Protein AF-A0A379VXX9-F1 (afdb_monomer_lite)

pLDDT: mean 86.93, std 11.0, range [41.03, 97.62]

Secondary structure (DSSP, 8-state):
---HHHHHHHHHHHHHHHHHHHHHT-HHHHHHHHHHTS--HHHHHHHHHHHTTTS---HHHHHHHTT--HHHHHHHHHHTT--HHHHHHHHHHHHHHHHHHHS---HHHHHHHTT-S-HHHHHHHHHHHHHHS-GGG-

Radius of gyration: 21.0 Å; chains: 1; bounding box: 39×44×58 Å

InterPro domains:
  IPR009057 Homedomain-like superfamily [SSF46689] (91-135)
  IPR018060 AraC-like, DNA binding HTH domain [PF12833] (63-129)
  IPR018060 AraC-like, DNA binding HTH domain [PS01124] (43-138)
  IPR018060 AraC-like, DNA binding HTH domain [SM00342] (56-138)

Sequence (138 aa):
MEAPDEIVSERTRALLFTVLSRFLDHKKFISLLMHMLRSRISDSVYHIIQSDIHKDWNLSAVASCLCLSPSLLKKKLKNENTSYSQIITTCRMRYAVNQLLMDGKNISQVSQLCGYNSTSYFISVFKEFLWYDPPALC

Organism: Salmonella enterica I (NCBI:txid59201)

Foldseek 3Di:
DDDPVVVVVVVVVVVVVVVCVVQVVDPVSVVVVCVVPDDQLLVQLLVVCLVPQQDPDDLCVSCVVVVHHSVVSQVSQVVVVHGSVRSNLVSLLVQLVCCVVPVVDDLVVSCVSNPHPDSVVVVVSNVVCCVVPPPVND

Structure (mmCIF, N/CA/C/O backbone):
data_AF-A0A379VXX9-F1
#
_entry.id   AF-A0A379VXX9-F1
#
loop_
_atom_site.group_PDB
_atom_site.id
_atom_site.type_symbol
_atom_site.label_atom_id
_atom_site.label_alt_id
_atom_site.label_comp_id
_atom_site.label_asym_id
_atom_site.label_entity_id
_atom_site.label_seq_id
_atom_site.pdbx_PDB_ins_code
_atom_site.Cartn_x
_atom_site.Cartn_y
_atom_site.Cartn_z
_atom_site.occupancy
_atom_site.B_iso_or_equiv
_atom_site.auth_seq_id
_atom_site.auth_comp_id
_atom_site.auth_asym_id
_atom_site.auth_atom_id
_atom_site.pdbx_PDB_model_num
ATOM 1 N N . MET A 1 1 ? -9.011 24.166 -39.399 1.00 48.53 1 MET A N 1
ATOM 2 C CA . MET A 1 1 ? -7.941 24.978 -38.790 1.00 48.53 1 MET A CA 1
ATOM 3 C C . MET A 1 1 ? -7.553 24.220 -37.532 1.00 48.53 1 MET A C 1
ATOM 5 O O . MET A 1 1 ? -8.237 24.368 -36.532 1.00 48.53 1 MET A O 1
ATOM 9 N N . GLU A 1 2 ? -6.628 23.260 -37.648 1.00 49.28 2 GLU A N 1
ATOM 10 C CA . GLU A 1 2 ? -6.210 22.407 -36.518 1.00 49.28 2 GLU A CA 1
ATOM 11 C C . GLU A 1 2 ? -5.529 23.270 -35.453 1.00 49.28 2 GLU A C 1
ATOM 13 O O . GLU A 1 2 ? -4.787 24.203 -35.784 1.00 49.28 2 GLU A O 1
ATOM 18 N N . ALA A 1 3 ? -5.842 23.014 -34.184 1.00 58.31 3 ALA A N 1
ATOM 19 C CA . ALA A 1 3 ? -5.345 23.821 -33.081 1.00 58.31 3 ALA A CA 1
ATOM 20 C C . ALA A 1 3 ? -3.821 23.621 -32.925 1.00 58.31 3 ALA A C 1
ATOM 22 O O . ALA A 1 3 ? -3.336 22.500 -33.091 1.00 58.31 3 ALA A O 1
ATOM 23 N N . PRO A 1 4 ? -3.047 24.665 -32.574 1.00 65.69 4 PRO A N 1
ATOM 24 C CA . PRO A 1 4 ? -1.592 24.577 -32.405 1.00 65.69 4 PRO A CA 1
ATOM 25 C C . PRO A 1 4 ? -1.117 23.418 -31.507 1.00 65.69 4 PRO A C 1
ATOM 27 O O . PRO A 1 4 ? -0.043 22.866 -31.744 1.00 65.69 4 PRO A O 1
ATOM 30 N N . ASP A 1 5 ? -1.932 23.010 -30.531 1.00 69.81 5 ASP A N 1
ATOM 31 C CA . ASP A 1 5 ? -1.640 21.916 -29.596 1.00 69.81 5 ASP A CA 1
ATOM 32 C C . ASP A 1 5 ? -1.673 20.515 -30.233 1.00 69.81 5 ASP A C 1
ATOM 34 O O . ASP A 1 5 ? -0.879 19.649 -29.857 1.00 69.81 5 ASP A O 1
ATOM 38 N N . GLU A 1 6 ? -2.519 20.278 -31.241 1.00 76.25 6 GLU A N 1
ATOM 39 C CA . GLU A 1 6 ? -2.587 18.981 -31.938 1.00 76.25 6 GLU A CA 1
ATOM 40 C C . GLU A 1 6 ? -1.311 18.713 -32.738 1.00 76.25 6 GLU A C 1
ATOM 42 O O . GLU A 1 6 ? -0.737 17.622 -32.687 1.00 76.25 6 GLU A O 1
ATOM 47 N N . ILE A 1 7 ? -0.801 19.746 -33.410 1.00 82.50 7 ILE A N 1
ATOM 48 C CA . ILE A 1 7 ? 0.418 19.661 -34.219 1.00 82.50 7 ILE A CA 1
ATOM 49 C C . ILE A 1 7 ? 1.643 19.403 -33.328 1.00 82.50 7 ILE A C 1
ATOM 51 O O . ILE A 1 7 ? 2.546 18.651 -33.706 1.00 82.50 7 ILE A O 1
ATOM 55 N N . VAL A 1 8 ? 1.694 20.007 -32.137 1.00 87.06 8 VAL A N 1
ATOM 56 C CA . VAL A 1 8 ? 2.777 19.784 -31.164 1.00 87.06 8 VAL A CA 1
ATOM 57 C C . VAL A 1 8 ? 2.716 18.369 -30.586 1.00 87.06 8 VAL A C 1
ATOM 59 O O . VAL A 1 8 ? 3.758 17.716 -30.465 1.00 87.06 8 VAL A O 1
ATOM 62 N N . SER A 1 9 ? 1.518 17.864 -30.287 1.00 84.56 9 SER A N 1
ATOM 63 C CA . SER A 1 9 ? 1.311 16.495 -29.806 1.00 84.56 9 SER A CA 1
ATOM 64 C C . SER A 1 9 ? 1.770 15.452 -30.833 1.00 84.56 9 SER A C 1
ATOM 66 O O . SER A 1 9 ? 2.579 14.576 -30.513 1.00 84.56 9 SER A O 1
ATOM 68 N N . GLU A 1 10 ? 1.367 15.598 -32.101 1.00 88.75 10 GLU A N 1
ATOM 69 C CA . GLU A 1 10 ? 1.772 14.687 -33.181 1.00 88.75 10 GLU A CA 1
ATOM 70 C C . GLU A 1 10 ? 3.287 14.703 -33.428 1.00 88.75 10 GLU A C 1
ATOM 72 O O . GLU A 1 10 ? 3.915 13.649 -33.564 1.00 88.75 10 GLU A O 1
ATOM 77 N N . ARG A 1 11 ? 3.919 15.884 -33.395 1.00 89.38 11 ARG A N 1
ATOM 78 C CA . ARG A 1 11 ? 5.384 16.003 -33.506 1.00 89.38 11 ARG A CA 1
ATOM 79 C C . ARG A 1 11 ? 6.099 15.332 -32.340 1.00 89.38 11 ARG A C 1
ATOM 81 O O . ARG A 1 11 ? 7.074 14.614 -32.552 1.00 89.38 11 ARG A O 1
ATOM 88 N N . THR A 1 12 ? 5.607 15.532 -31.122 1.00 89.56 12 THR A N 1
ATOM 89 C CA . THR A 1 12 ? 6.168 14.903 -29.919 1.00 89.56 12 THR A CA 1
ATOM 90 C C . THR A 1 12 ? 6.077 13.384 -30.019 1.00 89.56 12 THR A C 1
ATOM 92 O O . THR A 1 12 ? 7.052 12.681 -29.754 1.00 89.56 12 THR A O 1
ATOM 95 N N . ARG A 1 13 ? 4.941 12.866 -30.493 1.00 89.69 13 ARG A N 1
ATOM 96 C CA . ARG A 1 13 ? 4.719 11.435 -30.705 1.00 89.69 13 ARG A CA 1
ATOM 97 C C . ARG A 1 13 ? 5.659 10.860 -31.767 1.00 89.69 13 ARG A C 1
ATOM 99 O O . ARG A 1 13 ? 6.278 9.825 -31.530 1.00 89.69 13 ARG A O 1
ATOM 106 N N . ALA A 1 14 ? 5.839 11.553 -32.891 1.00 90.44 14 ALA A N 1
ATOM 107 C CA . ALA A 1 14 ? 6.769 11.148 -33.946 1.00 90.44 14 ALA A CA 1
ATOM 108 C C . ALA A 1 14 ? 8.232 11.119 -33.464 1.00 90.44 14 ALA A C 1
ATOM 110 O O . ALA A 1 14 ? 8.972 10.175 -33.762 1.00 90.44 14 ALA A O 1
ATOM 111 N N . LEU A 1 15 ? 8.646 12.115 -32.673 1.00 89.62 15 LEU A N 1
ATOM 112 C CA . LEU A 1 15 ? 9.978 12.154 -32.065 1.00 89.62 15 LEU A CA 1
ATOM 113 C C . LEU A 1 15 ? 10.172 11.010 -31.064 1.00 89.62 15 LEU A C 1
ATOM 115 O O . LEU A 1 15 ? 11.192 10.326 -31.122 1.00 89.62 15 LEU A O 1
ATOM 119 N N . LEU A 1 16 ? 9.182 10.744 -30.205 1.00 87.50 16 LEU A N 1
ATOM 120 C CA . LEU A 1 16 ? 9.206 9.612 -29.275 1.00 87.50 16 LEU A CA 1
ATOM 121 C C . LEU A 1 16 ? 9.334 8.279 -30.013 1.00 87.50 16 LEU A C 1
ATOM 123 O O . LEU A 1 16 ? 10.203 7.484 -29.665 1.00 87.50 16 LEU A O 1
ATOM 127 N N . PHE A 1 17 ? 8.533 8.047 -31.056 1.00 87.56 17 PHE A N 1
ATOM 128 C CA . PHE A 1 17 ? 8.626 6.828 -31.863 1.00 87.56 17 PHE A CA 1
ATOM 129 C C . PHE A 1 17 ? 9.995 6.671 -32.528 1.00 87.56 17 PHE A C 1
ATOM 131 O O . PHE A 1 17 ? 10.555 5.579 -32.495 1.00 87.56 17 PHE A O 1
ATOM 138 N N . THR A 1 18 ? 10.563 7.750 -33.071 1.00 88.31 18 THR A N 1
ATOM 139 C CA . THR A 1 18 ? 11.885 7.735 -33.725 1.00 88.31 18 THR A CA 1
ATOM 140 C C . THR A 1 18 ? 13.014 7.441 -32.735 1.00 88.31 18 THR A C 1
ATOM 142 O O . THR A 1 18 ? 13.956 6.704 -33.031 1.00 88.31 18 THR A O 1
ATOM 145 N N . VAL A 1 19 ? 12.936 8.022 -31.537 1.00 85.19 19 VAL A N 1
ATOM 146 C CA . VAL A 1 19 ? 13.889 7.757 -30.457 1.00 85.19 19 VAL A CA 1
ATOM 147 C C . VAL A 1 19 ? 13.753 6.304 -30.005 1.00 85.19 19 VAL A C 1
ATOM 149 O O . VAL A 1 19 ? 14.738 5.566 -30.003 1.00 85.19 19 VAL A O 1
ATOM 152 N N . LEU A 1 20 ? 12.533 5.859 -29.694 1.00 83.94 20 LEU A N 1
ATOM 153 C CA . LEU A 1 20 ? 12.262 4.491 -29.262 1.00 83.94 20 LEU A CA 1
ATOM 154 C C . LEU A 1 20 ? 12.705 3.467 -30.307 1.00 83.94 20 LEU A C 1
ATOM 156 O O . LEU A 1 20 ? 13.358 2.503 -29.930 1.00 83.94 20 LEU A O 1
ATOM 160 N N . SER A 1 21 ? 12.445 3.679 -31.599 1.00 85.50 21 SER A N 1
ATOM 161 C CA . SER A 1 21 ? 12.842 2.731 -32.646 1.00 85.50 21 SER A CA 1
ATOM 162 C C . SER A 1 21 ? 14.356 2.525 -32.691 1.00 85.50 21 SER A C 1
ATOM 164 O O . SER A 1 21 ? 14.815 1.401 -32.841 1.00 85.50 21 SER A O 1
ATOM 166 N N . ARG A 1 22 ? 15.145 3.586 -32.484 1.00 83.88 22 ARG A N 1
ATOM 167 C CA . ARG A 1 22 ? 16.611 3.499 -32.472 1.00 83.88 22 ARG A CA 1
ATOM 168 C C . ARG A 1 22 ? 17.157 2.815 -31.215 1.00 83.88 22 ARG A C 1
ATOM 170 O O . ARG A 1 22 ? 18.177 2.135 -31.282 1.00 83.88 22 ARG A O 1
ATOM 177 N N . PHE A 1 23 ? 16.515 3.010 -30.064 1.00 82.69 23 PHE A N 1
ATOM 178 C CA . PHE A 1 23 ? 16.967 2.423 -28.799 1.00 82.69 23 PHE A CA 1
ATOM 179 C C . PHE A 1 23 ? 16.449 0.995 -28.576 1.00 82.69 23 PHE A C 1
ATOM 181 O O . PHE A 1 23 ? 17.140 0.194 -27.943 1.00 82.69 23 PHE A O 1
ATOM 188 N N . LEU A 1 24 ? 15.279 0.647 -29.120 1.00 80.44 24 LEU A N 1
ATOM 189 C CA . LEU A 1 24 ? 14.688 -0.689 -29.013 1.00 80.44 24 LEU A CA 1
ATOM 190 C C . LEU A 1 24 ? 15.498 -1.768 -29.745 1.00 80.44 24 LEU A C 1
ATOM 192 O O . LEU A 1 2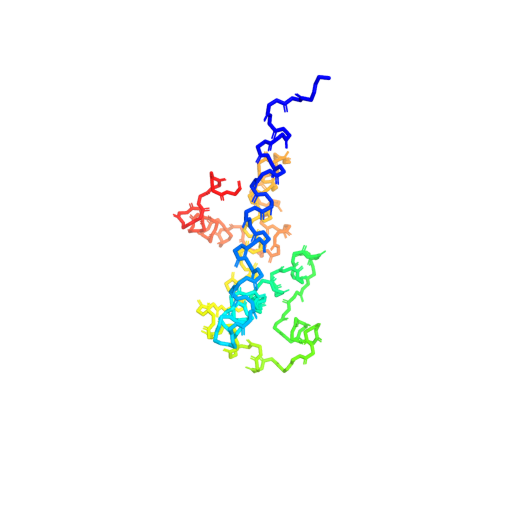4 ? 15.391 -2.926 -29.366 1.00 80.44 24 LEU A O 1
ATOM 196 N N . ASP A 1 25 ? 16.384 -1.417 -30.681 1.00 81.44 25 ASP A N 1
ATOM 197 C CA . ASP A 1 25 ? 17.317 -2.374 -31.304 1.00 81.44 25 ASP A CA 1
ATOM 198 C C . ASP A 1 25 ? 18.450 -2.823 -30.360 1.00 81.44 25 ASP A C 1
ATOM 200 O O . ASP A 1 25 ? 19.162 -3.801 -30.612 1.00 81.44 25 ASP A O 1
ATOM 204 N N . HIS A 1 26 ? 18.637 -2.134 -29.231 1.00 87.00 26 HIS A N 1
ATOM 205 C CA . HIS A 1 26 ? 19.722 -2.421 -28.307 1.00 87.00 26 HIS A CA 1
ATOM 206 C C . HIS A 1 26 ? 19.273 -3.350 -27.170 1.00 87.00 26 HIS A C 1
ATOM 208 O O . HIS A 1 26 ? 18.550 -2.951 -26.257 1.00 87.00 26 HIS A O 1
ATOM 214 N N . LYS A 1 27 ? 19.794 -4.586 -27.134 1.00 84.62 27 LYS A N 1
ATOM 215 C CA . LYS A 1 27 ? 19.432 -5.605 -26.120 1.00 84.62 27 LYS A CA 1
ATOM 216 C C . LYS A 1 27 ? 19.507 -5.110 -24.668 1.00 84.62 27 LYS A C 1
ATOM 218 O O . LYS A 1 27 ? 18.645 -5.455 -23.863 1.00 84.62 27 LYS A O 1
ATOM 223 N N . LYS A 1 28 ? 20.506 -4.285 -24.314 1.00 85.69 28 LYS A N 1
ATOM 224 C CA . LYS A 1 28 ? 20.604 -3.727 -22.947 1.00 85.69 28 LYS A CA 1
ATOM 225 C C . LYS A 1 28 ? 19.503 -2.706 -22.658 1.00 85.69 28 LYS A C 1
ATOM 227 O O . LYS A 1 28 ? 19.044 -2.638 -21.525 1.00 85.69 28 LYS A O 1
ATOM 232 N N . PHE A 1 29 ? 19.079 -1.938 -23.664 1.00 85.81 29 PHE A N 1
ATOM 233 C CA . PHE A 1 29 ? 17.987 -0.981 -23.513 1.00 85.81 29 PHE A CA 1
ATOM 234 C C . PHE A 1 29 ? 16.660 -1.714 -23.342 1.00 85.81 29 PHE A C 1
ATOM 236 O O . PHE A 1 29 ? 15.932 -1.394 -22.414 1.00 85.81 29 PHE A O 1
ATOM 243 N N . ILE A 1 30 ? 16.399 -2.766 -24.129 1.00 84.94 30 ILE A N 1
ATOM 244 C CA . ILE A 1 30 ? 15.232 -3.637 -23.914 1.00 84.94 30 ILE A CA 1
ATOM 245 C C . ILE A 1 30 ? 15.261 -4.226 -22.498 1.00 84.94 30 ILE A C 1
ATOM 247 O O . ILE A 1 30 ? 14.261 -4.174 -21.793 1.00 84.94 30 ILE A O 1
ATOM 251 N N . SER A 1 31 ? 16.401 -4.757 -22.045 1.00 83.69 31 SER A N 1
ATOM 252 C CA . SER A 1 31 ? 16.515 -5.321 -20.693 1.00 83.69 31 SER A CA 1
ATOM 253 C C . SER A 1 31 ? 16.262 -4.283 -19.596 1.00 83.69 31 SER A C 1
ATOM 255 O O . SER A 1 31 ? 15.637 -4.609 -18.588 1.00 83.69 31 SER A O 1
ATOM 257 N N . LEU A 1 32 ? 16.745 -3.051 -19.776 1.00 83.19 32 LEU A N 1
ATOM 258 C CA . LEU A 1 32 ? 16.486 -1.943 -18.861 1.00 83.19 32 LEU A CA 1
ATOM 259 C C . LEU A 1 32 ? 15.005 -1.554 -18.897 1.00 83.19 32 LEU A C 1
ATOM 261 O O . LEU A 1 32 ? 14.376 -1.474 -17.853 1.00 83.19 32 LEU A O 1
ATOM 265 N N . LEU A 1 33 ? 14.424 -1.393 -20.084 1.00 82.81 33 LEU A N 1
ATOM 266 C CA . LEU A 1 33 ? 13.017 -1.056 -20.273 1.00 82.81 33 LEU A CA 1
ATOM 267 C C . LEU A 1 33 ? 12.106 -2.110 -19.633 1.00 82.81 33 LEU A C 1
ATOM 269 O O . LEU A 1 33 ? 11.216 -1.766 -18.870 1.00 82.81 33 LEU A O 1
ATOM 273 N N . MET A 1 34 ? 12.383 -3.396 -19.846 1.00 81.81 34 MET A N 1
ATOM 274 C CA . MET A 1 34 ? 11.656 -4.502 -19.214 1.00 81.81 34 MET A CA 1
ATOM 275 C C . MET A 1 34 ? 11.822 -4.540 -17.692 1.00 81.81 34 MET A C 1
ATOM 277 O O . MET A 1 34 ? 10.950 -5.051 -16.991 1.00 81.81 34 MET A O 1
ATOM 281 N N . HIS A 1 35 ? 12.937 -4.035 -17.163 1.00 80.56 35 HIS A N 1
ATOM 282 C CA . HIS A 1 35 ? 13.122 -3.873 -15.725 1.00 80.56 35 HIS A CA 1
ATOM 283 C C . HIS A 1 35 ? 12.295 -2.701 -15.184 1.00 80.56 35 HIS A C 1
ATOM 285 O O . HIS A 1 35 ? 11.613 -2.861 -14.177 1.00 80.56 35 HIS A O 1
ATOM 291 N N . MET A 1 36 ? 12.305 -1.565 -15.883 1.00 76.62 36 MET A N 1
ATOM 292 C CA . MET A 1 36 ? 11.587 -0.344 -15.505 1.00 76.62 36 MET A CA 1
ATOM 293 C C . MET A 1 36 ? 10.065 -0.480 -15.646 1.00 76.62 36 MET A C 1
ATOM 295 O O . MET A 1 36 ? 9.322 0.061 -14.838 1.00 76.62 36 MET A O 1
ATOM 299 N N . LEU A 1 37 ? 9.598 -1.218 -16.656 1.00 77.50 37 LEU A N 1
ATOM 300 C CA . LEU A 1 37 ? 8.178 -1.485 -16.909 1.00 77.50 37 LEU A CA 1
ATOM 301 C C . LEU A 1 37 ? 7.629 -2.650 -16.079 1.00 77.50 37 LEU A C 1
ATOM 303 O O . LEU A 1 37 ? 6.440 -2.963 -16.158 1.00 77.50 37 LEU A O 1
ATOM 307 N N . ARG A 1 38 ? 8.473 -3.341 -15.305 1.00 79.19 38 ARG A N 1
ATOM 308 C CA . ARG A 1 38 ? 8.011 -4.436 -14.456 1.00 79.19 38 ARG A CA 1
ATOM 309 C C . ARG A 1 38 ? 7.113 -3.860 -13.362 1.00 79.19 38 ARG A C 1
ATOM 311 O O . ARG A 1 38 ? 7.602 -3.168 -12.475 1.00 79.19 38 ARG A O 1
ATOM 318 N N . SER A 1 39 ? 5.823 -4.204 -13.397 1.00 79.69 39 SER A N 1
ATOM 319 C CA . SER A 1 39 ? 4.900 -3.897 -12.299 1.00 79.69 39 SER A CA 1
ATOM 320 C C . SER A 1 39 ? 5.488 -4.401 -10.987 1.00 79.69 39 SER A C 1
ATOM 322 O O . SER A 1 39 ? 5.888 -5.570 -10.887 1.00 79.69 39 SER A O 1
ATOM 324 N N . ARG A 1 40 ? 5.530 -3.531 -9.978 1.00 90.31 40 ARG A N 1
ATOM 325 C CA . ARG A 1 40 ? 5.960 -3.931 -8.642 1.00 90.31 40 ARG A CA 1
ATOM 326 C C . ARG A 1 40 ? 4.885 -4.827 -8.042 1.00 90.31 40 ARG A C 1
ATOM 328 O O . ARG A 1 40 ? 3.691 -4.655 -8.292 1.00 90.31 40 ARG A O 1
ATOM 335 N N . ILE A 1 41 ? 5.306 -5.803 -7.254 1.00 94.00 41 ILE A N 1
ATOM 336 C CA . ILE A 1 41 ? 4.393 -6.715 -6.564 1.00 94.00 41 ILE A CA 1
ATOM 337 C C . ILE A 1 41 ? 3.572 -5.948 -5.536 1.00 94.00 41 ILE A C 1
ATOM 339 O O . ILE A 1 41 ? 2.397 -6.248 -5.353 1.00 94.00 41 ILE A O 1
ATOM 343 N N . SER A 1 42 ? 4.169 -4.944 -4.898 1.00 94.94 42 SER A N 1
ATOM 344 C CA . SER A 1 42 ? 3.483 -4.011 -4.007 1.00 94.94 42 SER A CA 1
ATOM 345 C C . SER A 1 42 ? 2.291 -3.325 -4.669 1.00 94.94 42 SER A C 1
ATOM 347 O O . SER A 1 42 ? 1.229 -3.285 -4.051 1.00 94.94 42 SER A O 1
ATOM 349 N N . ASP A 1 43 ? 2.420 -2.883 -5.924 1.00 93.69 43 ASP A N 1
ATOM 350 C CA . ASP A 1 43 ? 1.317 -2.278 -6.680 1.00 93.69 43 ASP A CA 1
ATOM 351 C C . ASP A 1 43 ? 0.194 -3.308 -6.909 1.00 93.69 43 ASP A C 1
ATOM 353 O O . ASP A 1 43 ? -0.977 -3.032 -6.655 1.00 93.69 43 ASP A O 1
ATOM 357 N N . SER A 1 44 ? 0.531 -4.547 -7.291 1.00 94.50 44 SER A N 1
ATOM 358 C CA . SER A 1 44 ? -0.474 -5.613 -7.449 1.00 94.50 44 SER A CA 1
ATOM 359 C C . SER A 1 44 ? -1.182 -5.959 -6.133 1.00 94.50 44 SER A C 1
ATOM 361 O O . SER A 1 44 ? -2.398 -6.134 -6.114 1.00 94.50 44 SER A O 1
ATOM 363 N N . VAL A 1 45 ? -0.442 -6.034 -5.020 1.00 96.50 45 VAL A N 1
ATOM 364 C CA . VAL A 1 45 ? -1.012 -6.252 -3.679 1.00 96.50 45 VAL A CA 1
ATOM 365 C C . VAL A 1 45 ? -1.952 -5.112 -3.300 1.00 96.50 45 VAL A C 1
ATOM 367 O O . VAL A 1 45 ? -3.050 -5.369 -2.808 1.00 96.50 45 VAL A O 1
ATOM 370 N N . TYR A 1 46 ? -1.538 -3.871 -3.551 1.00 95.12 46 TYR A N 1
ATOM 371 C CA . TYR A 1 46 ? -2.343 -2.681 -3.305 1.00 95.12 46 TYR A CA 1
ATOM 372 C C . TYR A 1 46 ? -3.664 -2.737 -4.083 1.00 95.12 46 TYR A C 1
ATOM 374 O O . TYR A 1 46 ? -4.724 -2.599 -3.481 1.00 95.12 46 TYR A O 1
ATOM 382 N N . HIS A 1 47 ? -3.627 -3.042 -5.383 1.00 94.38 47 HIS A N 1
ATOM 383 C CA . HIS A 1 47 ? -4.836 -3.153 -6.204 1.00 94.38 47 HIS A CA 1
ATOM 384 C C . HIS A 1 47 ? -5.780 -4.273 -5.754 1.00 94.38 47 HIS A C 1
ATOM 386 O O . HIS A 1 47 ? -6.994 -4.072 -5.734 1.00 94.38 47 HIS A O 1
ATOM 392 N N . ILE A 1 48 ? -5.247 -5.432 -5.350 1.00 95.25 48 ILE A N 1
ATOM 393 C CA . ILE A 1 48 ? -6.065 -6.531 -4.812 1.00 95.25 48 ILE A CA 1
ATOM 394 C C . ILE A 1 48 ? -6.803 -6.073 -3.554 1.00 95.25 48 ILE A C 1
ATOM 396 O O . ILE A 1 48 ? -8.011 -6.263 -3.448 1.00 95.25 48 ILE A O 1
ATOM 400 N N . ILE A 1 49 ? -6.097 -5.439 -2.620 1.00 94.94 49 ILE A N 1
ATOM 401 C CA . ILE A 1 49 ? -6.694 -4.958 -1.371 1.00 94.94 49 ILE A CA 1
ATOM 402 C C . ILE A 1 49 ? -7.718 -3.852 -1.648 1.00 94.94 49 ILE A C 1
ATOM 404 O O . ILE A 1 49 ? -8.814 -3.879 -1.098 1.00 94.94 49 ILE A O 1
ATOM 408 N N . GLN A 1 50 ? -7.377 -2.893 -2.510 1.00 92.56 50 GLN A N 1
ATOM 409 C CA . GLN A 1 50 ? -8.243 -1.761 -2.833 1.00 92.56 50 GLN A CA 1
ATOM 410 C C . GLN A 1 50 ? -9.537 -2.193 -3.535 1.00 92.56 50 GLN A C 1
ATOM 412 O O . GLN A 1 50 ? -10.554 -1.524 -3.370 1.00 92.56 50 GLN A O 1
ATOM 417 N N . SER A 1 51 ? -9.517 -3.297 -4.292 1.00 92.75 51 SER A N 1
ATOM 418 C CA . SER A 1 51 ? -10.713 -3.811 -4.973 1.00 92.75 51 SER A CA 1
ATOM 419 C C . SER A 1 51 ? -11.864 -4.143 -4.016 1.00 92.75 51 SER A C 1
ATOM 421 O O . SER A 1 51 ? -13.024 -4.025 -4.399 1.00 92.75 51 SER A O 1
ATOM 423 N N . ASP A 1 52 ? -11.545 -4.507 -2.771 1.00 90.62 52 ASP A N 1
ATOM 424 C CA . ASP A 1 52 ? -12.516 -4.738 -1.705 1.00 90.62 52 ASP A CA 1
ATOM 425 C C . ASP A 1 52 ? -11.867 -4.454 -0.345 1.00 90.62 52 ASP A C 1
ATOM 427 O O . ASP A 1 52 ? -11.292 -5.338 0.294 1.00 90.62 52 ASP A O 1
ATOM 431 N N . ILE A 1 53 ? -11.931 -3.197 0.096 1.00 89.50 53 ILE A N 1
ATOM 432 C CA . ILE A 1 53 ? -11.274 -2.752 1.333 1.00 89.50 53 ILE A CA 1
ATOM 433 C C . ILE A 1 53 ? -11.930 -3.315 2.606 1.00 89.50 53 ILE A C 1
ATOM 435 O O . ILE A 1 53 ? -11.302 -3.320 3.666 1.00 89.50 53 ILE A O 1
ATOM 439 N N . HIS A 1 54 ? -13.178 -3.783 2.511 1.00 85.81 54 HIS A N 1
ATOM 440 C CA . HIS A 1 54 ? -13.966 -4.259 3.651 1.00 85.81 54 HIS A CA 1
ATOM 441 C C . HIS A 1 54 ? -13.782 -5.752 3.922 1.00 85.81 54 HIS A C 1
ATOM 443 O O . HIS A 1 54 ? -14.149 -6.232 4.993 1.00 85.81 54 HIS A O 1
ATOM 449 N N . LYS A 1 55 ? -13.190 -6.487 2.980 1.00 88.50 55 LYS A N 1
ATOM 450 C CA . LYS A 1 55 ? -12.821 -7.885 3.174 1.00 88.50 55 LYS A CA 1
ATOM 451 C C . LYS A 1 55 ? -11.681 -8.041 4.184 1.00 88.50 55 LYS A C 1
ATOM 453 O O . LYS A 1 55 ? -10.716 -7.274 4.198 1.00 88.50 55 LYS A O 1
ATOM 458 N N . ASP A 1 56 ? -11.734 -9.126 4.954 1.00 88.94 56 ASP A N 1
ATOM 459 C CA . ASP A 1 56 ? -10.668 -9.548 5.870 1.00 88.94 56 ASP A CA 1
ATOM 460 C C . ASP A 1 56 ? -9.454 -10.114 5.119 1.00 88.94 56 ASP A C 1
ATOM 462 O O . ASP A 1 56 ? -9.178 -11.320 5.085 1.00 88.94 56 ASP A O 1
ATOM 466 N N . TRP A 1 57 ? -8.703 -9.221 4.478 1.00 93.62 57 TRP A N 1
ATOM 467 C CA . TRP A 1 57 ? -7.466 -9.583 3.810 1.00 93.62 57 TRP A CA 1
ATOM 468 C C . TRP A 1 57 ? -6.412 -10.055 4.809 1.00 93.62 57 TRP A C 1
ATOM 470 O O . TRP A 1 57 ? -6.138 -9.439 5.842 1.00 93.62 57 TRP A O 1
ATOM 480 N N . ASN A 1 58 ? -5.733 -11.131 4.431 1.00 94.81 58 ASN A N 1
ATOM 481 C CA . ASN A 1 58 ? -4.515 -11.592 5.074 1.00 94.81 58 ASN A CA 1
ATOM 482 C C . ASN A 1 58 ? -3.464 -11.929 4.008 1.00 94.81 58 ASN A C 1
ATOM 484 O O . ASN A 1 58 ? -3.779 -12.092 2.825 1.00 94.81 58 ASN A O 1
ATOM 488 N N . LEU A 1 59 ? -2.205 -12.062 4.435 1.00 95.75 59 LEU A N 1
ATOM 489 C CA . LEU A 1 59 ? -1.083 -12.341 3.535 1.00 95.75 59 LEU A CA 1
ATOM 490 C C . LEU A 1 59 ? -1.317 -13.597 2.678 1.00 95.75 59 LEU A C 1
ATOM 492 O O . LEU A 1 59 ? -0.917 -13.618 1.518 1.00 95.75 59 LEU A O 1
ATOM 496 N N . SER A 1 60 ? -1.960 -14.630 3.233 1.00 96.75 60 SER A N 1
ATOM 497 C CA . SER A 1 60 ? -2.227 -15.889 2.528 1.00 96.75 60 SER A CA 1
ATOM 498 C C . SER A 1 60 ? -3.271 -15.720 1.423 1.00 96.75 60 SER A C 1
ATOM 500 O O . SER A 1 60 ? -3.073 -16.193 0.303 1.00 96.75 60 SER A O 1
ATOM 502 N N . ALA A 1 61 ? -4.348 -14.985 1.707 1.00 96.44 61 ALA A N 1
ATOM 503 C CA . ALA A 1 61 ? -5.393 -14.678 0.737 1.00 96.44 61 ALA A CA 1
ATOM 504 C C . ALA A 1 61 ? -4.828 -13.891 -0.455 1.00 96.44 61 ALA A C 1
ATOM 506 O O . ALA A 1 61 ? -5.037 -14.275 -1.602 1.00 96.44 61 ALA A O 1
ATOM 507 N N . VAL A 1 62 ? -4.036 -12.848 -0.189 1.00 96.81 62 VAL A N 1
ATOM 508 C CA . VAL A 1 62 ? -3.403 -12.051 -1.251 1.00 96.81 62 VAL A CA 1
ATOM 509 C C . VAL A 1 62 ? -2.369 -12.865 -2.032 1.00 96.81 62 VAL A C 1
ATOM 511 O O . VAL A 1 62 ? -2.317 -12.782 -3.257 1.00 96.81 62 VAL A O 1
ATOM 514 N N . ALA A 1 63 ? -1.561 -13.683 -1.352 1.00 96.88 63 ALA A N 1
ATOM 515 C CA . ALA A 1 63 ? -0.596 -14.555 -2.019 1.00 96.88 63 ALA A CA 1
ATOM 516 C C . ALA A 1 63 ? -1.290 -15.538 -2.973 1.00 96.88 63 ALA A C 1
ATOM 518 O O . ALA A 1 63 ? -0.830 -15.717 -4.099 1.00 96.88 63 ALA A O 1
ATOM 519 N N . SER A 1 64 ? -2.436 -16.086 -2.562 1.00 96.56 64 SER A N 1
ATOM 520 C CA . SER A 1 64 ? -3.253 -16.978 -3.390 1.00 96.56 64 SER A CA 1
ATOM 521 C C . SER A 1 64 ? -3.786 -16.270 -4.639 1.00 96.56 64 SER A C 1
ATOM 523 O O . SER A 1 64 ? -3.681 -16.819 -5.730 1.00 96.56 64 SER A O 1
ATOM 525 N N . CYS A 1 65 ? -4.264 -15.024 -4.515 1.00 94.94 65 CYS A N 1
ATOM 526 C CA . CYS A 1 65 ? -4.690 -14.208 -5.661 1.00 94.94 65 CYS A CA 1
ATOM 527 C C . CYS A 1 65 ? -3.559 -13.935 -6.669 1.00 94.94 65 CYS A C 1
ATOM 529 O O . CYS A 1 65 ? -3.825 -13.741 -7.850 1.00 94.94 65 CYS A O 1
ATOM 531 N N . LEU A 1 66 ? -2.303 -13.928 -6.214 1.00 94.06 66 LEU A N 1
ATOM 532 C CA . LEU A 1 66 ? -1.116 -13.725 -7.051 1.00 94.06 66 LEU A CA 1
ATOM 533 C C . LEU A 1 66 ? -0.464 -15.040 -7.513 1.00 94.06 66 LEU A C 1
ATOM 535 O O . LEU A 1 66 ? 0.598 -14.996 -8.136 1.00 94.06 66 LEU A O 1
ATOM 539 N N . CYS A 1 67 ? -1.049 -16.198 -7.186 1.00 95.56 67 CYS A N 1
ATOM 540 C CA . CYS A 1 67 ? -0.458 -17.521 -7.411 1.00 95.56 67 CYS A CA 1
ATOM 541 C C . CYS A 1 67 ? 0.954 -17.663 -6.798 1.00 95.56 67 CYS A C 1
ATOM 543 O O . CYS A 1 67 ? 1.850 -18.274 -7.381 1.00 95.56 67 CYS A O 1
ATOM 545 N N . LEU A 1 68 ? 1.175 -17.073 -5.618 1.00 95.56 68 LEU A N 1
ATOM 546 C CA . LEU A 1 68 ? 2.435 -17.121 -4.873 1.00 95.56 68 LEU A CA 1
ATOM 547 C C . LEU A 1 68 ? 2.254 -17.839 -3.536 1.00 95.56 68 LEU A C 1
ATOM 549 O O . LEU A 1 68 ? 1.185 -17.820 -2.931 1.00 95.56 68 LEU A O 1
ATOM 553 N N . SER A 1 69 ? 3.345 -18.392 -3.007 1.00 97.62 69 SER A N 1
ATOM 554 C CA . SER A 1 69 ? 3.384 -18.755 -1.592 1.00 97.62 69 SER A CA 1
ATOM 555 C C . SER A 1 69 ? 3.491 -17.494 -0.712 1.00 97.62 69 SER A C 1
ATOM 557 O O . SER A 1 69 ? 4.106 -16.501 -1.126 1.00 97.62 69 SER A O 1
ATOM 559 N N . PRO A 1 70 ? 2.981 -17.516 0.535 1.00 97.31 70 PRO A N 1
ATOM 560 C CA . PRO A 1 70 ? 3.098 -16.377 1.453 1.00 97.31 70 PRO A CA 1
ATOM 561 C C . PRO A 1 70 ? 4.552 -15.965 1.726 1.00 97.31 70 PRO A C 1
ATOM 563 O O . PRO A 1 70 ? 4.865 -14.780 1.848 1.00 97.31 70 PRO A O 1
ATOM 566 N N . SER A 1 71 ? 5.467 -16.939 1.783 1.00 97.56 71 SER A N 1
ATOM 567 C CA . SER A 1 71 ? 6.900 -16.703 1.978 1.00 97.56 71 SER A CA 1
ATOM 568 C C . SER A 1 71 ? 7.535 -15.992 0.783 1.00 97.56 71 SER A C 1
ATOM 570 O O . SER A 1 71 ? 8.316 -15.054 0.971 1.00 97.56 71 SER A O 1
ATOM 572 N N . LEU A 1 72 ? 7.170 -16.382 -0.442 1.00 96.62 72 LEU A N 1
ATOM 573 C CA . LEU A 1 72 ? 7.645 -15.729 -1.656 1.00 96.62 72 LEU A CA 1
ATOM 574 C C . LEU A 1 72 ? 7.093 -14.308 -1.771 1.00 96.62 72 LEU A C 1
ATOM 576 O O . LEU A 1 72 ? 7.861 -13.395 -2.068 1.00 96.62 72 LEU A O 1
ATOM 580 N N . LEU A 1 73 ? 5.807 -14.100 -1.476 1.00 97.31 73 LEU A N 1
ATOM 581 C CA . LEU A 1 73 ? 5.214 -12.763 -1.449 1.00 97.31 73 LEU A CA 1
ATOM 582 C C . LEU A 1 73 ? 5.946 -11.858 -0.448 1.00 97.31 73 LEU A C 1
ATOM 584 O O . LEU A 1 73 ? 6.403 -10.779 -0.816 1.00 97.31 73 LEU A O 1
ATOM 588 N N . LYS A 1 74 ? 6.155 -12.329 0.787 1.00 96.94 74 LYS A N 1
ATOM 589 C CA . LYS A 1 74 ? 6.892 -11.580 1.818 1.00 96.94 74 LYS A CA 1
ATOM 590 C C . LYS A 1 74 ? 8.314 -11.229 1.372 1.00 96.94 74 LYS A C 1
ATOM 592 O O . LYS A 1 74 ? 8.761 -10.107 1.591 1.00 96.94 74 LYS A O 1
ATOM 597 N N . LYS A 1 75 ? 9.017 -12.165 0.722 1.00 97.12 75 LYS A N 1
ATOM 598 C CA . LYS A 1 75 ? 10.357 -11.925 0.166 1.00 97.12 75 LYS A CA 1
ATOM 599 C C . LYS A 1 75 ? 10.334 -10.861 -0.934 1.00 97.12 75 LYS A C 1
ATOM 601 O O . LYS A 1 75 ? 11.175 -9.970 -0.912 1.00 97.12 75 LYS A O 1
ATOM 606 N N . LYS A 1 76 ? 9.383 -10.932 -1.873 1.00 95.25 76 LYS A N 1
ATOM 607 C CA . LYS A 1 76 ? 9.259 -9.944 -2.957 1.00 95.25 76 LYS A CA 1
ATOM 608 C C . LYS A 1 76 ? 8.944 -8.546 -2.417 1.00 95.25 76 LYS A C 1
ATOM 610 O O . LYS A 1 76 ? 9.627 -7.606 -2.795 1.00 95.25 76 LYS A O 1
ATOM 615 N N . LEU A 1 77 ? 8.009 -8.426 -1.472 1.00 96.50 77 LEU A N 1
ATOM 616 C CA . LEU A 1 77 ? 7.692 -7.145 -0.828 1.00 96.50 77 LEU A CA 1
ATOM 617 C C . LEU A 1 77 ? 8.896 -6.566 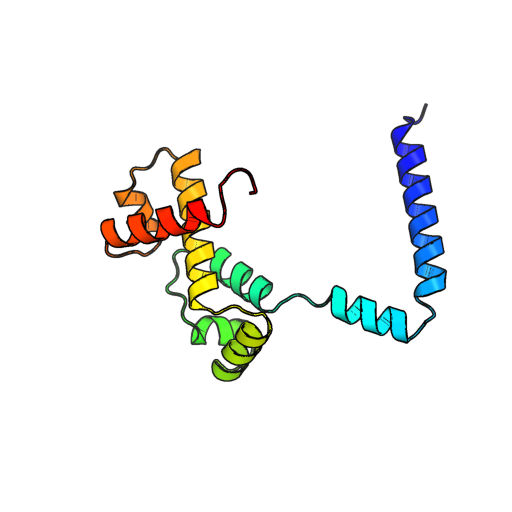-0.077 1.00 96.50 77 LEU A C 1
ATOM 619 O O . LEU A 1 77 ? 9.192 -5.383 -0.211 1.00 96.50 77 LEU A O 1
ATOM 623 N N . LYS A 1 78 ? 9.654 -7.409 0.637 1.00 96.19 78 LYS A N 1
ATOM 624 C CA . LYS A 1 78 ? 10.884 -6.977 1.312 1.00 96.19 78 LYS A CA 1
ATOM 625 C C . LYS A 1 78 ? 11.927 -6.443 0.325 1.00 96.19 78 LYS A C 1
ATOM 627 O O . LYS A 1 78 ? 12.583 -5.455 0.629 1.00 96.19 78 LYS A O 1
ATOM 632 N N . ASN A 1 79 ? 12.073 -7.070 -0.844 1.00 94.69 79 ASN A N 1
ATOM 633 C CA . ASN A 1 79 ? 12.973 -6.584 -1.897 1.00 94.69 79 ASN A CA 1
ATOM 634 C C . ASN A 1 79 ? 12.525 -5.230 -2.473 1.00 94.69 79 ASN A C 1
ATOM 636 O O . ASN A 1 79 ? 13.350 -4.482 -2.982 1.00 94.69 79 ASN A O 1
ATOM 640 N N . GLU A 1 80 ? 11.233 -4.921 -2.381 1.00 94.19 80 GLU A N 1
ATOM 641 C CA . GLU A 1 80 ? 10.650 -3.625 -2.738 1.00 94.19 80 GLU A CA 1
ATOM 642 C C . GLU A 1 80 ? 10.627 -2.642 -1.551 1.00 94.19 80 GLU A C 1
ATOM 644 O O . GLU A 1 80 ? 9.964 -1.612 -1.617 1.00 94.19 80 GLU A O 1
ATOM 649 N N . ASN A 1 81 ? 11.354 -2.940 -0.465 1.00 94.88 81 ASN A N 1
ATOM 650 C CA . ASN A 1 81 ? 11.430 -2.133 0.760 1.00 94.88 81 ASN A CA 1
ATOM 651 C C . ASN A 1 81 ? 10.068 -1.858 1.417 1.00 94.88 81 ASN A C 1
ATOM 653 O O . ASN A 1 81 ? 9.865 -0.821 2.044 1.00 94.88 81 ASN A O 1
ATOM 657 N N . THR A 1 82 ? 9.134 -2.802 1.299 1.00 95.50 82 THR A N 1
ATOM 658 C CA . THR A 1 82 ? 7.806 -2.700 1.904 1.00 95.50 82 THR A CA 1
ATOM 659 C C . THR A 1 82 ? 7.363 -4.025 2.526 1.00 95.50 82 THR A C 1
ATOM 661 O O . THR A 1 82 ? 8.063 -5.043 2.511 1.00 95.50 82 THR A O 1
ATOM 664 N N . SER A 1 83 ? 6.179 -4.024 3.120 1.00 96.75 83 SER A N 1
ATOM 665 C CA . SER A 1 83 ? 5.565 -5.175 3.759 1.00 96.75 83 SER A CA 1
ATOM 666 C C . SER A 1 83 ? 4.061 -5.168 3.539 1.00 96.75 83 SER A C 1
ATOM 668 O O . SER A 1 83 ? 3.446 -4.133 3.292 1.00 96.75 83 SER A O 1
ATOM 670 N N . TYR A 1 84 ? 3.450 -6.343 3.680 1.00 95.94 84 TYR A N 1
ATOM 671 C CA . TYR A 1 84 ? 1.997 -6.479 3.605 1.00 95.94 84 TYR A CA 1
ATOM 672 C C . TYR A 1 84 ? 1.283 -5.538 4.583 1.00 95.94 84 TYR A C 1
ATOM 674 O O . TYR A 1 84 ? 0.353 -4.844 4.187 1.00 95.94 84 TYR A O 1
ATOM 682 N N . SER A 1 85 ? 1.759 -5.472 5.831 1.00 94.38 85 SER A N 1
ATOM 683 C CA . SER A 1 85 ? 1.187 -4.631 6.886 1.00 94.38 85 SER A CA 1
ATOM 684 C C . SER A 1 85 ? 1.242 -3.142 6.540 1.00 94.38 85 SER A C 1
ATOM 686 O O . SER A 1 85 ? 0.288 -2.418 6.814 1.00 94.38 85 SER A O 1
ATOM 688 N N . GLN A 1 86 ? 2.329 -2.689 5.910 1.00 94.31 86 GLN A N 1
ATOM 689 C CA . GLN A 1 86 ? 2.431 -1.315 5.417 1.00 94.31 86 GLN A CA 1
ATOM 690 C C . GLN A 1 86 ? 1.410 -1.067 4.305 1.00 94.31 86 GLN A C 1
ATOM 692 O O . GLN A 1 86 ? 0.641 -0.121 4.404 1.00 94.31 86 GLN A O 1
ATOM 697 N N . ILE A 1 87 ? 1.318 -1.957 3.311 1.00 95.50 87 ILE A N 1
ATOM 698 C CA . ILE A 1 87 ? 0.405 -1.774 2.172 1.00 95.50 87 ILE A CA 1
ATOM 699 C C . ILE A 1 87 ? -1.068 -1.763 2.612 1.00 95.50 87 ILE A C 1
ATOM 701 O O . ILE A 1 87 ? -1.801 -0.855 2.224 1.00 95.50 87 ILE A O 1
ATOM 705 N N . ILE A 1 88 ? -1.514 -2.718 3.441 1.00 94.50 88 ILE A N 1
ATOM 706 C CA . ILE A 1 88 ? -2.903 -2.742 3.946 1.00 94.50 88 ILE A CA 1
ATOM 707 C C . ILE A 1 88 ? -3.214 -1.494 4.780 1.00 94.50 88 ILE A C 1
ATOM 709 O O . ILE A 1 88 ? -4.303 -0.934 4.661 1.00 94.50 88 ILE A O 1
ATOM 713 N N . THR A 1 89 ? -2.251 -1.017 5.577 1.00 92.94 89 THR A N 1
ATOM 714 C CA . THR A 1 89 ? -2.401 0.220 6.354 1.00 92.94 89 THR A CA 1
ATOM 715 C C . THR A 1 89 ? -2.548 1.416 5.422 1.00 92.94 89 THR A C 1
ATOM 717 O O . THR A 1 89 ? -3.505 2.169 5.566 1.00 92.94 89 THR A O 1
ATOM 720 N N . THR A 1 90 ? -1.685 1.553 4.413 1.00 92.94 90 THR A N 1
ATOM 721 C CA . THR A 1 90 ? -1.788 2.610 3.398 1.00 92.94 90 THR A CA 1
ATOM 722 C C . THR A 1 90 ? -3.139 2.581 2.684 1.00 92.94 90 THR A C 1
ATOM 724 O O . THR A 1 90 ? -3.769 3.627 2.549 1.00 92.94 90 THR A O 1
ATOM 727 N N . CYS A 1 91 ? -3.632 1.404 2.281 1.00 92.94 91 CYS A N 1
ATOM 728 C CA . CYS A 1 91 ? -4.952 1.274 1.654 1.00 92.94 91 CYS A CA 1
ATOM 729 C C . CYS A 1 91 ? -6.064 1.798 2.575 1.00 92.94 91 CYS A C 1
ATOM 731 O O . CYS A 1 91 ? -6.894 2.603 2.155 1.00 92.94 91 CYS A O 1
ATOM 733 N N . ARG A 1 92 ? -6.055 1.379 3.849 1.00 92.81 92 ARG A N 1
ATOM 734 C CA . ARG A 1 92 ? -7.048 1.796 4.849 1.00 92.81 92 ARG A CA 1
ATOM 735 C C . ARG A 1 92 ? -6.982 3.293 5.145 1.00 92.81 92 ARG A C 1
ATOM 737 O O . ARG A 1 92 ? -8.023 3.931 5.236 1.00 92.81 92 ARG A O 1
ATOM 744 N N . MET A 1 93 ? -5.785 3.865 5.261 1.00 92.81 93 MET A N 1
ATOM 745 C CA . MET A 1 93 ? -5.613 5.297 5.528 1.00 92.81 93 MET A CA 1
ATOM 746 C C . MET A 1 93 ? -6.047 6.156 4.342 1.00 92.81 93 MET A C 1
ATOM 748 O O . MET A 1 93 ? -6.741 7.148 4.537 1.00 92.81 93 MET A O 1
ATOM 752 N N . ARG A 1 94 ? -5.736 5.747 3.107 1.00 91.00 94 ARG A N 1
ATOM 753 C CA . ARG A 1 94 ? -6.226 6.437 1.903 1.00 91.00 94 ARG A CA 1
ATOM 754 C C . ARG A 1 94 ? -7.742 6.389 1.791 1.00 91.00 94 ARG A C 1
ATOM 756 O O . ARG A 1 94 ? -8.369 7.408 1.512 1.00 91.00 94 ARG A O 1
ATOM 763 N N . TYR A 1 95 ? -8.340 5.233 2.076 1.00 90.75 95 TYR A N 1
ATOM 764 C CA . TYR A 1 95 ? -9.791 5.125 2.167 1.00 90.75 95 TYR A CA 1
ATOM 765 C C . TYR A 1 95 ? -10.353 6.059 3.251 1.00 90.75 95 TYR A C 1
ATOM 767 O O . TYR A 1 95 ? -11.288 6.809 2.980 1.00 90.75 95 TYR A O 1
ATOM 775 N N . ALA A 1 96 ? -9.742 6.102 4.440 1.00 90.69 96 ALA A N 1
ATOM 776 C CA . ALA A 1 96 ? -10.148 7.005 5.515 1.00 90.69 96 ALA A CA 1
ATOM 777 C C . ALA A 1 96 ? -10.097 8.485 5.113 1.00 90.69 96 ALA A C 1
ATOM 779 O O . ALA A 1 96 ? -11.047 9.216 5.385 1.00 90.69 96 ALA A O 1
ATOM 780 N N . VAL A 1 97 ? -9.018 8.920 4.452 1.00 89.31 97 VAL A N 1
ATOM 781 C CA . VAL A 1 97 ? -8.884 10.290 3.932 1.00 89.31 97 VAL A CA 1
ATOM 782 C C . VAL A 1 97 ? -10.049 10.609 2.998 1.00 89.31 97 VAL A C 1
ATOM 784 O O . VAL A 1 97 ? -10.725 11.616 3.196 1.00 89.31 97 VAL A O 1
ATOM 787 N N . ASN A 1 98 ? -10.346 9.724 2.043 1.00 87.88 98 ASN A N 1
ATOM 788 C CA . ASN A 1 98 ? -11.451 9.924 1.108 1.00 87.88 98 ASN A CA 1
ATOM 789 C C . ASN A 1 98 ? -12.805 10.044 1.834 1.00 87.88 98 ASN A C 1
ATOM 791 O O . ASN A 1 98 ? -13.599 10.936 1.554 1.00 87.88 98 ASN A O 1
ATOM 795 N N . GLN A 1 99 ? -13.047 9.185 2.825 1.00 87.12 99 GLN A N 1
ATOM 796 C CA . GLN A 1 99 ? -14.285 9.185 3.608 1.00 87.12 99 GLN A CA 1
ATOM 797 C C . GLN A 1 99 ? -14.451 10.434 4.486 1.00 87.12 99 GLN A C 1
ATOM 799 O O . GLN A 1 99 ? -15.566 10.926 4.648 1.00 87.12 99 GLN A O 1
ATOM 804 N N . LEU A 1 100 ? -13.361 10.958 5.050 1.00 86.75 100 LEU A N 1
ATOM 805 C CA . LEU A 1 100 ? -13.390 12.173 5.868 1.00 86.75 100 LEU A CA 1
ATOM 806 C C . LEU A 1 100 ? -13.560 13.439 5.021 1.00 86.75 100 LEU A C 1
ATOM 808 O O . LEU A 1 100 ? -14.240 14.364 5.456 1.00 86.75 100 LEU A O 1
ATOM 812 N N . LEU A 1 101 ? -12.957 13.480 3.829 1.00 82.94 101 LEU A N 1
ATOM 813 C CA . LEU A 1 101 ? -13.025 14.641 2.940 1.00 82.94 101 LEU A CA 1
ATOM 814 C C . LEU A 1 101 ? -14.340 14.717 2.157 1.00 82.94 101 LEU A C 1
ATOM 816 O O . LEU A 1 101 ? -14.846 15.817 1.954 1.00 82.94 101 LEU A O 1
ATOM 820 N N . MET A 1 102 ? -14.886 13.579 1.714 1.00 77.56 102 MET A N 1
ATOM 821 C CA . MET A 1 102 ? -16.041 13.562 0.805 1.00 77.56 102 MET A CA 1
ATOM 822 C C . MET A 1 102 ? -17.383 13.321 1.496 1.00 77.56 102 MET A C 1
ATOM 824 O O . MET A 1 102 ? -18.376 13.927 1.105 1.00 77.56 102 MET A O 1
ATOM 828 N N . ASP A 1 103 ? -17.427 12.489 2.541 1.00 71.00 103 ASP A N 1
ATOM 829 C CA . ASP A 1 103 ? -18.701 12.030 3.117 1.00 71.00 103 ASP A CA 1
ATOM 830 C C . ASP A 1 103 ? -19.064 12.715 4.447 1.00 71.00 103 ASP A C 1
ATOM 832 O O . ASP A 1 103 ? -20.105 12.408 5.029 1.00 71.00 103 ASP A O 1
ATOM 836 N N . GLY A 1 104 ? -18.208 13.598 4.982 1.00 68.12 104 GLY A N 1
ATOM 837 C CA . GLY A 1 104 ? -18.446 14.296 6.258 1.00 68.12 104 GLY A CA 1
ATOM 838 C C . GLY A 1 104 ? -18.651 13.363 7.463 1.00 68.12 104 GLY A C 1
ATOM 839 O O . GLY A 1 104 ? -19.219 13.766 8.480 1.00 68.12 104 GLY A O 1
ATOM 840 N N . LYS A 1 105 ? -18.225 12.097 7.348 1.00 78.06 105 LYS A N 1
ATOM 841 C CA . LYS A 1 105 ? -18.396 11.058 8.372 1.00 78.06 105 LYS A CA 1
ATOM 842 C C . LYS A 1 105 ? -17.575 11.382 9.615 1.00 78.06 105 LYS A C 1
ATOM 844 O O . LYS A 1 105 ? -16.475 11.928 9.531 1.00 78.06 105 LYS A O 1
ATOM 849 N N . ASN A 1 106 ? -18.079 11.000 10.789 1.00 85.25 106 ASN A N 1
ATOM 850 C CA . ASN A 1 106 ? -17.322 11.206 12.021 1.00 85.25 106 ASN A CA 1
ATOM 851 C C . ASN A 1 106 ? -16.145 10.215 12.128 1.00 85.25 106 ASN A C 1
ATOM 853 O O . ASN A 1 106 ? -16.169 9.114 11.572 1.00 85.25 106 ASN A O 1
ATOM 857 N N . ILE A 1 107 ? -15.114 10.593 12.889 1.00 86.62 107 ILE A N 1
ATOM 858 C CA . ILE A 1 107 ? -13.862 9.827 13.005 1.00 86.62 107 ILE A CA 1
ATOM 859 C C . ILE A 1 107 ? -14.069 8.390 13.519 1.00 86.62 107 ILE A C 1
ATOM 861 O O . ILE A 1 107 ? -13.332 7.480 13.145 1.00 86.62 107 ILE A O 1
ATOM 865 N N . SER A 1 108 ? -15.093 8.169 14.350 1.00 88.56 108 SER A N 1
ATOM 866 C CA . SER A 1 108 ? -15.414 6.854 14.911 1.00 88.56 108 SER A CA 1
ATOM 867 C C . SER A 1 108 ? -16.012 5.922 13.859 1.00 88.56 108 SER A C 1
ATOM 869 O O . SER A 1 108 ? -15.626 4.759 13.778 1.00 88.56 108 SER A O 1
ATOM 871 N N . GLN A 1 109 ? -16.916 6.435 13.023 1.00 88.44 109 GLN A N 1
ATOM 872 C CA . GLN A 1 109 ? -17.505 5.693 11.908 1.00 88.44 109 GLN A CA 1
ATOM 873 C C . GLN A 1 109 ? -16.438 5.317 10.881 1.00 88.44 109 GLN A C 1
ATOM 875 O O . GLN A 1 109 ? -16.369 4.168 10.453 1.00 88.44 109 GLN A O 1
ATOM 880 N N . VAL A 1 110 ? -15.565 6.263 10.520 1.00 90.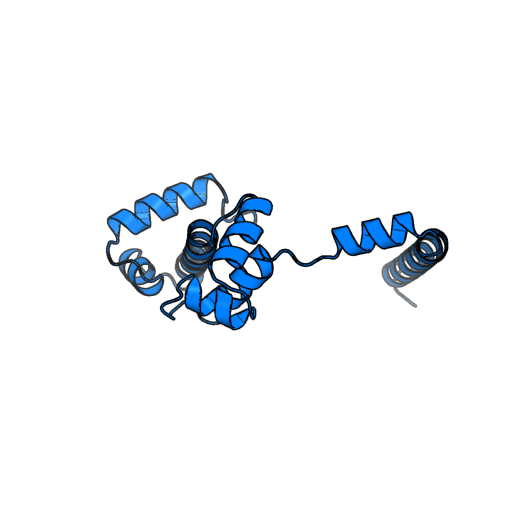25 110 VAL A N 1
ATOM 881 C CA . VAL A 1 110 ? -14.484 6.005 9.559 1.00 90.25 110 VAL A CA 1
ATOM 882 C C . VAL A 1 110 ? -13.513 4.953 10.092 1.00 90.25 110 VAL A C 1
ATOM 884 O O . VAL A 1 110 ? -13.140 4.049 9.349 1.00 90.25 110 VAL A O 1
ATOM 887 N N . SER A 1 111 ? -13.163 5.004 11.381 1.00 91.06 111 SER A N 1
ATOM 888 C CA . SER A 1 111 ? -12.316 3.987 12.014 1.00 91.06 111 SER A CA 1
ATOM 889 C C . SER A 1 111 ? -12.883 2.572 11.844 1.00 91.06 111 SER A C 1
ATOM 891 O O . SER A 1 111 ? -12.162 1.672 11.402 1.00 91.06 111 SER A O 1
ATOM 893 N N . GLN A 1 112 ? -14.179 2.392 12.114 1.00 89.19 112 GLN A N 1
ATOM 894 C CA . GLN A 1 112 ? -14.854 1.103 11.952 1.00 89.19 112 GLN A CA 1
ATOM 895 C C . GLN A 1 112 ? -14.909 0.662 10.486 1.00 89.19 112 GLN A C 1
ATOM 897 O O . GLN A 1 112 ? -14.582 -0.482 10.181 1.00 89.19 112 GLN A O 1
ATOM 902 N N . LEU A 1 113 ? -15.245 1.571 9.564 1.00 87.56 113 LEU A N 1
ATOM 903 C CA . LEU A 1 113 ? -15.290 1.279 8.124 1.00 87.56 113 LEU A CA 1
ATOM 904 C C . LEU A 1 113 ? -13.925 0.866 7.557 1.00 87.56 113 LEU A C 1
ATOM 906 O O . LEU A 1 113 ? -13.860 0.073 6.620 1.00 87.56 113 LEU A O 1
ATOM 910 N N . CYS A 1 114 ? -12.838 1.373 8.139 1.00 88.00 114 CYS A N 1
ATOM 911 C CA . CYS A 1 114 ? -11.468 1.006 7.786 1.00 88.00 114 CYS A CA 1
ATOM 912 C C . CYS A 1 114 ? -11.001 -0.314 8.433 1.00 88.00 114 CYS A C 1
ATOM 914 O O . CYS A 1 114 ? -9.835 -0.686 8.280 1.00 88.00 114 CYS A O 1
ATOM 916 N N . GLY A 1 115 ? -11.865 -1.011 9.181 1.00 85.19 115 GLY A N 1
ATOM 917 C CA . GLY A 1 115 ? -11.548 -2.285 9.829 1.00 85.19 115 GLY A 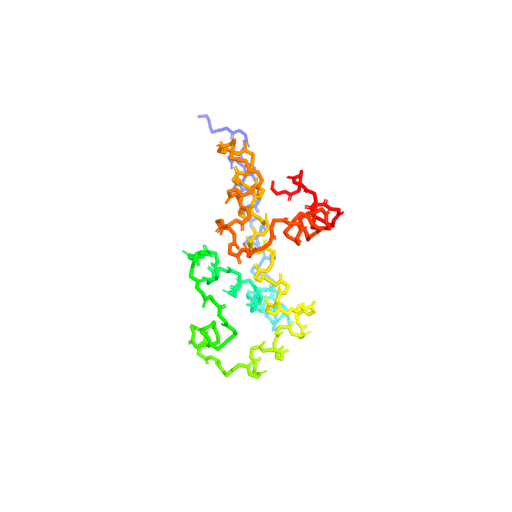CA 1
ATOM 918 C C . GLY A 1 115 ? -10.670 -2.149 11.076 1.00 85.19 115 GLY A C 1
ATOM 919 O O . GLY A 1 115 ? -9.843 -3.027 11.342 1.00 85.19 115 GLY A O 1
ATOM 920 N N . TYR A 1 116 ? -10.793 -1.041 11.817 1.00 87.19 116 TYR A N 1
ATOM 921 C CA . TYR A 1 116 ? -10.138 -0.855 13.114 1.00 87.19 116 TYR A CA 1
ATOM 922 C C . TYR A 1 116 ? -11.126 -1.054 14.266 1.00 87.19 116 TYR A C 1
ATOM 924 O O . TYR A 1 116 ? -12.203 -0.467 14.295 1.00 87.19 116 TYR A O 1
ATOM 932 N N . ASN A 1 117 ? -10.706 -1.828 15.269 1.00 86.50 117 ASN A N 1
ATOM 933 C CA . ASN A 1 117 ? -11.493 -2.069 16.484 1.00 86.50 117 ASN A CA 1
ATOM 934 C C . ASN A 1 117 ? -11.367 -0.938 17.519 1.00 86.50 117 ASN A C 1
ATOM 936 O O . ASN A 1 117 ? -12.138 -0.878 18.471 1.00 86.50 117 ASN A O 1
ATOM 940 N N . SER A 1 118 ? -10.367 -0.065 17.367 1.00 92.50 118 SER A N 1
ATOM 941 C CA . SER A 1 118 ? -10.088 1.031 18.294 1.00 92.50 118 SER A CA 1
ATOM 942 C C . SER A 1 118 ? -9.906 2.338 17.535 1.00 92.50 118 SER A C 1
ATOM 944 O O . SER A 1 118 ? -8.935 2.506 16.792 1.00 92.50 118 SER A O 1
ATOM 946 N N . THR A 1 119 ? -10.804 3.287 17.799 1.00 92.88 119 THR A N 1
ATOM 947 C CA . THR A 1 119 ? -10.742 4.646 17.252 1.00 92.88 119 THR A CA 1
ATOM 948 C C . THR A 1 119 ? -9.468 5.369 17.682 1.00 92.88 119 THR A C 1
ATOM 950 O O . THR A 1 119 ? -8.854 6.057 16.875 1.00 92.88 119 THR A O 1
ATOM 953 N N . SER A 1 120 ? -9.015 5.185 18.926 1.00 93.19 120 SER A N 1
ATOM 954 C CA . SER A 1 120 ? -7.781 5.808 19.423 1.00 93.19 120 SER A CA 1
ATOM 955 C C . SER A 1 120 ? -6.547 5.312 18.673 1.00 93.19 120 SER A C 1
ATOM 957 O O . SER A 1 120 ? -5.719 6.122 18.264 1.00 93.19 120 SER A O 1
ATOM 959 N N . TYR A 1 121 ? -6.441 3.997 18.448 1.00 92.56 121 TYR A N 1
ATOM 960 C CA . TYR A 1 121 ? -5.340 3.435 17.665 1.00 92.56 121 TYR A CA 1
ATOM 961 C C . TYR A 1 121 ? -5.388 3.920 16.215 1.00 92.56 121 TYR A C 1
ATOM 963 O O . TYR A 1 121 ? -4.372 4.357 15.678 1.00 92.56 121 TYR A O 1
ATOM 971 N N . PHE A 1 122 ? -6.579 3.923 15.612 1.00 92.69 122 PHE A N 1
ATOM 972 C CA . PHE A 1 122 ? -6.786 4.478 14.280 1.00 92.69 122 PHE A CA 1
ATOM 973 C C . PHE A 1 122 ? -6.320 5.937 14.187 1.00 92.69 122 PHE A C 1
ATOM 975 O O . PHE A 1 122 ? -5.571 6.258 13.275 1.00 92.69 122 PHE A O 1
ATOM 982 N N . ILE A 1 123 ? -6.687 6.802 15.140 1.00 91.50 123 ILE A N 1
ATOM 983 C CA . ILE A 1 123 ? -6.269 8.213 15.145 1.00 91.50 123 ILE A CA 1
ATOM 984 C C . ILE A 1 123 ? -4.744 8.341 15.202 1.00 91.50 123 ILE A C 1
ATOM 986 O O . ILE A 1 123 ? -4.187 9.175 14.491 1.00 91.50 123 ILE A O 1
ATOM 990 N N . SER A 1 124 ? -4.064 7.540 16.027 1.00 92.69 124 SER A N 1
ATOM 991 C CA . SER A 1 124 ? -2.599 7.565 16.110 1.00 92.69 124 SER A CA 1
ATOM 992 C C . SER A 1 124 ? -1.952 7.208 14.773 1.00 92.69 124 SER A C 1
ATOM 994 O O . SER A 1 124 ? -1.116 7.964 14.284 1.00 92.69 124 SER A O 1
ATOM 996 N N . VAL A 1 125 ? -2.394 6.112 14.145 1.00 91.50 125 VAL A N 1
ATOM 997 C CA . VAL A 1 125 ? -1.881 5.674 12.836 1.00 91.50 125 VAL A CA 1
ATOM 998 C C . VAL A 1 125 ? -2.242 6.672 11.733 1.00 91.50 125 VAL A C 1
ATOM 1000 O O . VAL A 1 125 ? -1.432 6.948 10.857 1.00 91.50 125 VAL A O 1
ATOM 1003 N N . PHE A 1 126 ? -3.440 7.253 11.781 1.00 90.69 126 PHE A N 1
ATOM 1004 C CA . PHE A 1 126 ? -3.908 8.232 10.803 1.00 90.69 126 PHE A CA 1
ATOM 1005 C C . PHE A 1 126 ? -3.106 9.535 10.868 1.00 90.69 126 PHE A C 1
ATOM 1007 O O . PHE A 1 126 ? -2.719 10.071 9.834 1.00 90.69 126 PHE A O 1
ATOM 1014 N N . LYS A 1 127 ? -2.795 10.026 12.073 1.00 89.06 127 LYS A N 1
ATOM 1015 C CA . LYS A 1 127 ? -1.913 11.190 12.254 1.00 89.06 127 LYS A CA 1
ATOM 1016 C C . LYS A 1 127 ? -0.510 10.921 11.726 1.00 89.06 127 LYS A C 1
ATOM 1018 O O . LYS A 1 127 ? 0.030 11.758 11.013 1.00 89.06 127 LYS A O 1
ATOM 1023 N N . GLU A 1 128 ? 0.042 9.753 12.048 1.00 90.00 128 GLU A N 1
ATOM 1024 C CA . GLU A 1 128 ? 1.344 9.326 11.539 1.00 90.00 128 GLU A CA 1
ATOM 1025 C C . GLU A 1 128 ? 1.349 9.283 10.007 1.00 90.00 128 GLU A C 1
ATOM 1027 O O . GLU A 1 128 ? 2.222 9.868 9.373 1.00 90.00 128 GLU A O 1
ATOM 1032 N N . PHE A 1 129 ? 0.320 8.682 9.407 1.00 88.50 129 PHE A N 1
ATOM 1033 C CA . PHE A 1 129 ? 0.161 8.622 7.959 1.00 88.50 129 PHE A CA 1
ATOM 1034 C C . PHE A 1 129 ? 0.123 10.014 7.312 1.00 88.50 129 PHE A C 1
ATOM 1036 O O . PHE A 1 129 ? 0.854 10.253 6.357 1.00 88.50 129 PHE A O 1
ATOM 1043 N N . LEU A 1 130 ? -0.661 10.950 7.856 1.00 85.75 130 LEU A N 1
ATOM 1044 C CA . LEU A 1 130 ? -0.760 12.315 7.323 1.00 85.75 130 LEU A CA 1
ATOM 1045 C C . LEU A 1 130 ? 0.549 13.112 7.415 1.00 85.75 130 LEU A C 1
ATOM 1047 O O . LEU A 1 130 ? 0.751 14.029 6.621 1.00 85.75 130 LEU A O 1
ATOM 1051 N N . TRP A 1 1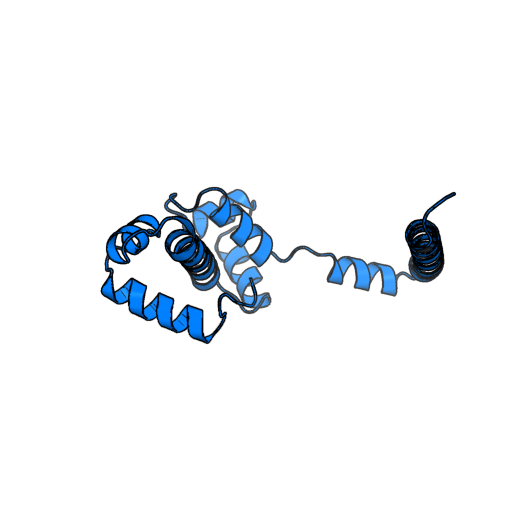31 ? 1.428 12.798 8.371 1.00 83.75 131 TRP A N 1
ATOM 1052 C CA . TRP A 1 131 ? 2.751 13.424 8.448 1.00 83.75 131 TRP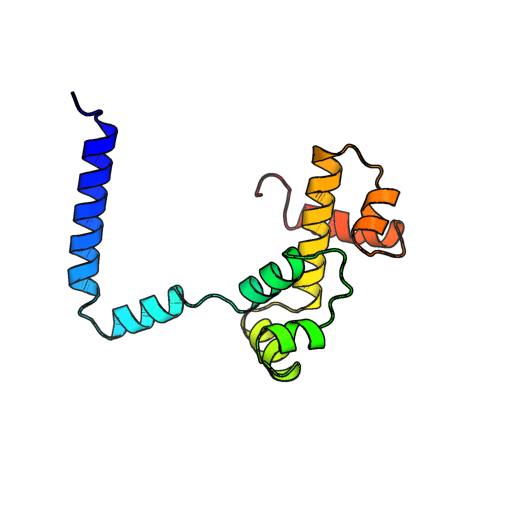 A CA 1
ATOM 1053 C C . TRP A 1 131 ? 3.699 12.927 7.355 1.00 83.75 131 TRP A C 1
ATOM 1055 O O . TRP A 1 131 ? 4.527 13.704 6.883 1.00 83.75 131 TRP A O 1
ATOM 1065 N N . TYR A 1 132 ? 3.585 11.658 6.955 1.00 80.06 132 TYR A N 1
ATOM 1066 C CA . TYR A 1 132 ? 4.447 11.058 5.934 1.00 80.06 132 TYR A CA 1
ATOM 1067 C C . TYR A 1 132 ? 3.914 11.212 4.501 1.00 80.06 132 TYR A C 1
ATOM 1069 O O . TYR A 1 132 ? 4.720 11.324 3.580 1.00 80.06 132 TYR A O 1
ATOM 1077 N N . ASP A 1 133 ? 2.593 11.218 4.304 1.00 73.75 133 ASP A N 1
ATOM 1078 C CA . ASP A 1 133 ? 1.933 11.308 2.992 1.00 73.75 133 ASP A CA 1
ATOM 1079 C C . ASP A 1 133 ? 0.739 12.289 3.074 1.00 73.75 133 ASP A C 1
ATOM 1081 O O . ASP A 1 133 ? -0.411 11.873 3.264 1.00 73.75 133 ASP A O 1
ATOM 1085 N N . PRO A 1 134 ? 0.994 13.615 3.047 1.00 64.56 134 PRO A N 1
ATOM 1086 C CA . PRO A 1 134 ? -0.049 14.617 3.222 1.00 64.56 134 PRO A CA 1
ATOM 1087 C C . PRO A 1 134 ? -1.044 14.618 2.042 1.00 64.56 134 PRO A C 1
ATOM 1089 O O . PRO A 1 134 ? -0.631 14.479 0.890 1.00 64.56 134 PRO A O 1
ATOM 1092 N N . PRO A 1 135 ? -2.347 14.887 2.278 1.00 58.38 135 PRO A N 1
ATOM 1093 C CA . PRO A 1 135 ? -3.404 14.768 1.263 1.00 58.38 135 PRO A CA 1
ATOM 1094 C C . PRO A 1 135 ? -3.230 15.644 0.014 1.00 58.38 135 PRO A C 1
ATOM 1096 O O . PRO A 1 135 ? -3.896 15.407 -0.984 1.00 58.38 135 PRO A O 1
ATOM 1099 N N . ALA A 1 136 ? -2.355 16.653 0.056 1.00 51.16 136 ALA A N 1
ATOM 1100 C CA . ALA A 1 136 ? -2.063 17.532 -1.077 1.00 51.16 136 ALA A CA 1
ATOM 1101 C C . ALA A 1 136 ? -1.209 16.871 -2.183 1.00 51.16 136 ALA A C 1
ATOM 1103 O O . ALA A 1 136 ? -0.979 17.498 -3.214 1.00 51.16 136 ALA A O 1
ATOM 1104 N N . LEU A 1 137 ? -0.719 15.643 -1.966 1.00 42.47 137 LEU A N 1
ATOM 1105 C CA . LEU A 1 137 ? 0.044 14.847 -2.941 1.00 42.47 137 LEU A CA 1
ATOM 1106 C C . LEU A 1 137 ? -0.739 13.638 -3.498 1.00 42.47 137 LEU A C 1
ATOM 1108 O O . LEU A 1 137 ? -0.148 12.810 -4.193 1.00 42.47 137 LEU A O 1
ATOM 1112 N N . CYS A 1 138 ? -2.038 13.527 -3.197 1.00 41.03 138 CYS A N 1
ATOM 1113 C CA . CYS A 1 138 ? -2.937 12.540 -3.806 1.00 41.03 138 CYS A CA 1
ATOM 1114 C C . CYS A 1 138 ? -3.670 13.116 -5.020 1.00 41.03 138 CYS A C 1
ATOM 1116 O O . CYS A 1 138 ? -4.153 14.266 -4.925 1.00 41.03 138 CYS A O 1
#